Protein AF-A0A957X300-F1 (afdb_monomer_lite)

Sequence (111 aa):
WVHEVFNTNEGANWLSWDESANAPLGPDGKSFNQLTEEAQRSEDPAERQALYRAAEKILTDDAAGFAPLYYLVSSVVTKPYLQRTYPSISGNEWYTWVLDWGAKQEALGRK

Foldseek 3Di:
DCQQDPQCVHHDDHFPCSVCQCAQPFPVRGGLNRLSVVLVVDPDPVSSVVSVVRSVCCCCPVVVRDDDDDDDDDDDDDDPQKDADDDPDDDGPVVPIDGNPVVVCVVVVHD

Radius of gyration: 21.51 Å; chains: 1; bounding box: 44×21×62 Å

Structure (mmCIF, N/CA/C/O backbone):
data_AF-A0A957X300-F1
#
_entry.id   AF-A0A957X300-F1
#
loop_
_atom_site.group_PDB
_atom_site.id
_atom_site.type_symbol
_atom_site.label_atom_id
_atom_site.label_alt_id
_atom_site.label_comp_id
_atom_site.label_asym_id
_atom_site.label_entity_id
_atom_site.label_seq_id
_atom_site.pdbx_PDB_ins_code
_atom_site.Cartn_x
_atom_site.Cartn_y
_atom_site.Cartn_z
_atom_site.occupancy
_atom_site.B_iso_or_equiv
_atom_site.auth_seq_id
_atom_site.auth_comp_id
_atom_site.auth_asym_id
_atom_site.auth_atom_id
_atom_site.pdbx_PDB_model_num
ATOM 1 N N . TRP A 1 1 ? 1.975 3.886 -3.270 1.00 81.06 1 TRP A N 1
ATOM 2 C CA . TRP A 1 1 ? 3.118 3.098 -2.761 1.00 81.06 1 TRP A CA 1
ATOM 3 C C . TRP A 1 1 ? 4.244 2.991 -3.787 1.00 81.06 1 TRP A 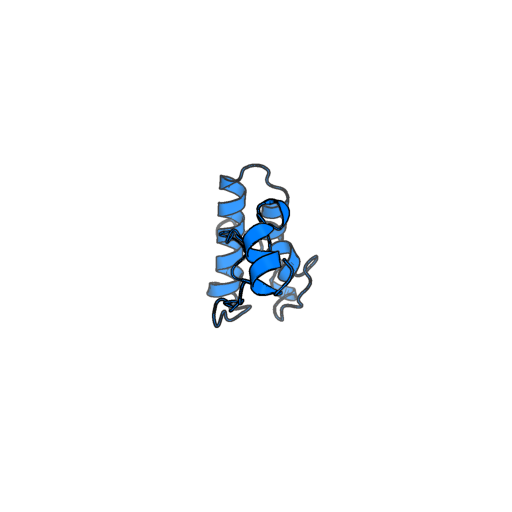C 1
ATOM 5 O O . TRP A 1 1 ? 5.190 3.731 -3.599 1.00 81.06 1 TRP A O 1
ATOM 15 N N . VAL A 1 2 ? 4.193 2.159 -4.849 1.00 91.69 2 VAL A N 1
ATOM 16 C CA . VAL A 1 2 ? 5.405 1.896 -5.674 1.00 91.69 2 VAL A CA 1
ATOM 17 C C . VAL A 1 2 ? 5.919 3.188 -6.301 1.00 91.69 2 VAL A C 1
ATOM 19 O O . VAL A 1 2 ? 7.083 3.524 -6.138 1.00 91.69 2 VAL A O 1
ATOM 22 N N . HIS A 1 3 ? 5.022 3.950 -6.930 1.00 94.75 3 HIS A N 1
ATOM 23 C CA . HIS A 1 3 ? 5.344 5.270 -7.458 1.00 94.75 3 HIS A CA 1
ATOM 24 C C . HIS A 1 3 ? 5.834 6.216 -6.342 1.00 94.75 3 HIS A C 1
ATOM 26 O O . HIS A 1 3 ? 6.982 6.629 -6.328 1.00 94.75 3 HIS A O 1
ATOM 32 N N . GLU A 1 4 ? 4.992 6.471 -5.339 1.00 93.69 4 GLU A N 1
ATOM 33 C CA . GLU A 1 4 ? 5.256 7.447 -4.264 1.00 93.69 4 GLU A CA 1
ATOM 34 C C . GLU A 1 4 ? 6.521 7.172 -3.429 1.00 93.69 4 GLU A C 1
ATOM 36 O O . GLU A 1 4 ? 7.067 8.085 -2.816 1.00 93.69 4 GLU A O 1
ATOM 41 N N . VAL A 1 5 ? 6.966 5.918 -3.333 1.00 91.62 5 VAL A N 1
ATOM 42 C CA . VAL A 1 5 ? 8.106 5.523 -2.494 1.00 91.62 5 VAL A CA 1
ATOM 43 C C . VAL A 1 5 ? 9.349 5.272 -3.332 1.00 91.62 5 VAL A C 1
ATOM 45 O O . VAL A 1 5 ? 10.428 5.690 -2.928 1.00 91.62 5 VAL A O 1
ATOM 48 N N . PHE A 1 6 ? 9.212 4.585 -4.465 1.00 91.94 6 PHE A N 1
ATOM 49 C CA . PHE A 1 6 ? 10.342 4.016 -5.194 1.00 91.94 6 PHE A CA 1
ATOM 50 C C . PHE A 1 6 ? 10.580 4.638 -6.567 1.00 91.94 6 PHE A C 1
ATOM 52 O O . PHE A 1 6 ? 11.664 4.423 -7.103 1.00 91.94 6 PHE A O 1
ATOM 59 N N . ASN A 1 7 ? 9.633 5.397 -7.140 1.00 93.19 7 ASN A N 1
ATOM 60 C CA . ASN A 1 7 ? 9.917 6.166 -8.356 1.00 93.19 7 ASN A CA 1
ATOM 61 C C . ASN A 1 7 ? 11.106 7.090 -8.083 1.00 93.19 7 ASN A C 1
ATOM 63 O O . ASN A 1 7 ? 11.141 7.772 -7.062 1.00 93.19 7 ASN A O 1
ATOM 67 N N . THR A 1 8 ? 12.090 7.103 -8.970 1.00 89.88 8 THR A N 1
ATOM 68 C CA . THR A 1 8 ? 13.344 7.798 -8.669 1.00 89.88 8 THR A CA 1
ATOM 69 C C . THR A 1 8 ? 13.302 9.291 -8.996 1.00 89.88 8 THR A C 1
ATOM 71 O O . THR A 1 8 ? 14.094 10.058 -8.455 1.00 89.88 8 THR A O 1
ATOM 74 N N . ASN A 1 9 ? 12.322 9.724 -9.796 1.00 89.62 9 ASN A N 1
ATOM 75 C CA . ASN A 1 9 ? 12.067 11.129 -10.110 1.00 89.62 9 ASN A CA 1
ATOM 76 C C . ASN A 1 9 ? 11.142 11.799 -9.071 1.00 89.62 9 ASN A C 1
ATOM 78 O O . ASN A 1 9 ? 11.341 12.963 -8.726 1.00 89.62 9 ASN A O 1
ATOM 82 N N . GLU A 1 10 ? 10.113 11.084 -8.603 1.00 91.12 10 GLU A N 1
ATOM 83 C CA . GLU A 1 10 ? 8.994 11.639 -7.817 1.00 91.12 10 GLU A CA 1
ATOM 84 C C . GLU A 1 10 ? 8.807 10.979 -6.437 1.00 91.12 10 GLU A C 1
ATOM 86 O O . GLU A 1 10 ? 8.030 11.464 -5.611 1.00 91.12 10 GLU A O 1
ATOM 91 N N . GLY A 1 11 ? 9.500 9.872 -6.168 1.00 90.81 11 GLY A N 1
ATOM 92 C CA . GLY A 1 11 ? 9.343 9.088 -4.949 1.00 90.81 11 GLY A CA 1
ATOM 93 C C . GLY A 1 11 ? 10.168 9.589 -3.763 1.00 90.81 11 GLY A C 1
ATOM 94 O O . GLY A 1 11 ? 11.097 10.387 -3.879 1.00 90.81 11 GLY A O 1
ATOM 95 N N . ALA A 1 12 ? 9.813 9.096 -2.577 1.00 89.25 12 ALA A N 1
ATOM 96 C CA . ALA A 1 12 ? 10.425 9.516 -1.319 1.00 89.25 12 ALA A CA 1
ATOM 97 C C . ALA A 1 12 ? 11.778 8.850 -1.004 1.00 89.25 12 ALA A C 1
ATOM 99 O O . ALA A 1 12 ? 12.502 9.342 -0.137 1.00 89.25 12 ALA A O 1
ATOM 100 N N . ASN A 1 13 ? 12.107 7.720 -1.636 1.00 83.88 13 ASN A N 1
ATOM 101 C CA . ASN A 1 13 ? 13.310 6.952 -1.330 1.00 83.88 13 ASN A CA 1
ATOM 102 C C . ASN A 1 13 ? 14.335 7.024 -2.467 1.00 83.88 13 ASN A C 1
ATOM 104 O O . ASN A 1 13 ? 13.995 6.851 -3.635 1.00 83.88 13 ASN A O 1
ATOM 108 N N . TRP A 1 14 ? 15.609 7.202 -2.120 1.00 79.19 14 TRP A N 1
ATOM 109 C CA . TRP A 1 14 ? 16.692 7.196 -3.102 1.00 79.19 14 TRP A CA 1
ATOM 110 C C . TRP A 1 14 ? 17.175 5.775 -3.356 1.00 79.19 14 TRP A C 1
ATOM 112 O O . TRP A 1 14 ? 17.816 5.151 -2.509 1.00 79.19 14 TRP A O 1
ATOM 122 N N . LEU A 1 15 ? 16.861 5.265 -4.542 1.00 81.25 15 LEU A N 1
ATOM 123 C CA . LEU A 1 15 ? 17.343 3.975 -5.005 1.00 81.25 15 LEU A CA 1
ATOM 124 C C . LEU A 1 15 ? 18.739 4.121 -5.619 1.00 81.25 15 LEU A C 1
ATOM 126 O O . LEU A 1 15 ? 18.988 5.005 -6.431 1.00 81.25 15 LEU A O 1
ATOM 130 N N . SER A 1 16 ? 19.653 3.214 -5.273 1.00 78.00 16 SER A N 1
ATOM 131 C CA . SER A 1 16 ? 21.049 3.235 -5.742 1.00 78.00 16 SER A CA 1
ATOM 132 C C . SER A 1 16 ? 21.224 3.019 -7.252 1.00 78.00 16 SER A C 1
ATOM 134 O O . SER A 1 16 ? 22.328 3.174 -7.762 1.00 78.00 16 SER A O 1
ATOM 136 N N . TRP A 1 17 ? 20.156 2.649 -7.958 1.00 79.50 17 TRP A N 1
ATOM 137 C CA . TRP A 1 17 ? 20.119 2.381 -9.397 1.00 79.50 17 TRP A CA 1
ATOM 138 C C . TRP A 1 17 ? 19.318 3.445 -10.168 1.00 79.50 17 TRP A C 1
ATOM 140 O O . TRP A 1 17 ? 18.865 3.187 -11.276 1.00 79.50 17 TRP A O 1
ATOM 150 N N . ASP A 1 18 ? 19.146 4.644 -9.602 1.00 78.44 18 ASP A N 1
ATOM 151 C CA . ASP A 1 18 ? 18.431 5.771 -10.227 1.00 78.44 18 ASP A CA 1
ATOM 152 C C . ASP A 1 18 ? 18.873 6.046 -11.678 1.00 78.44 18 ASP A C 1
ATOM 154 O O . ASP A 1 18 ? 18.041 6.138 -12.582 1.00 78.44 18 ASP A O 1
ATOM 158 N N . GLU A 1 19 ? 20.184 6.034 -11.941 1.00 75.88 19 GLU A N 1
ATOM 159 C CA . GLU A 1 19 ? 20.734 6.244 -13.289 1.00 75.88 19 GLU A CA 1
ATOM 160 C C . GLU A 1 19 ? 20.209 5.233 -14.327 1.00 75.88 19 GLU A C 1
ATOM 162 O O . GLU A 1 19 ? 20.102 5.559 -15.511 1.00 75.88 19 GLU A O 1
ATOM 167 N N . SER A 1 20 ? 19.853 4.015 -13.903 1.00 78.12 20 SER A N 1
ATOM 168 C CA . SER A 1 20 ? 19.307 2.966 -14.768 1.00 78.12 20 SER A CA 1
ATOM 169 C C . SER A 1 20 ? 17.800 2.747 -14.605 1.00 78.12 20 SER A C 1
ATOM 171 O O . SER A 1 20 ? 17.214 2.033 -15.418 1.00 78.12 20 SER A O 1
ATOM 173 N N . ALA A 1 21 ? 17.132 3.403 -13.652 1.00 77.75 21 ALA A N 1
ATOM 174 C CA . ALA A 1 21 ? 15.686 3.284 -13.435 1.00 77.75 21 ALA A CA 1
ATOM 175 C C . ALA A 1 21 ? 14.850 3.810 -14.620 1.00 77.75 21 ALA A C 1
ATOM 177 O O . ALA A 1 21 ? 13.717 3.371 -14.839 1.00 77.75 21 ALA A O 1
ATOM 178 N N . ASN A 1 22 ? 15.430 4.716 -15.417 1.00 81.12 22 ASN A N 1
ATOM 179 C CA . ASN A 1 22 ? 14.860 5.218 -16.669 1.00 81.12 22 ASN A CA 1
ATOM 180 C C . ASN A 1 22 ? 15.273 4.398 -17.909 1.00 81.12 22 ASN A C 1
ATOM 182 O O . ASN A 1 22 ? 14.760 4.651 -19.000 1.00 81.12 22 ASN A O 1
ATOM 186 N N . ALA A 1 23 ? 16.162 3.409 -17.768 1.00 81.62 23 ALA A N 1
ATOM 187 C CA . ALA A 1 23 ? 16.490 2.495 -18.855 1.00 81.62 23 ALA A CA 1
ATOM 188 C C . ALA A 1 23 ? 15.319 1.525 -19.119 1.00 81.62 23 ALA A C 1
ATOM 190 O O . ALA A 1 23 ? 14.591 1.159 -18.190 1.00 81.62 23 ALA A O 1
ATOM 191 N N . PRO A 1 24 ? 15.111 1.093 -20.374 1.00 76.06 24 PRO A N 1
ATOM 192 C CA . PRO A 1 24 ? 14.052 0.152 -20.717 1.00 76.06 24 PRO A CA 1
ATOM 193 C C . PRO A 1 24 ? 14.373 -1.230 -20.133 1.00 76.06 24 PRO A C 1
ATOM 195 O O . PRO A 1 24 ? 15.234 -1.946 -20.642 1.00 76.06 24 PRO A O 1
ATOM 198 N N . LEU A 1 25 ? 13.690 -1.584 -19.046 1.00 73.50 25 LEU A N 1
ATOM 199 C CA . LEU A 1 25 ? 13.884 -2.843 -18.312 1.00 73.50 25 LEU A CA 1
ATOM 200 C C . LEU A 1 25 ? 12.619 -3.712 -18.283 1.00 73.50 25 LEU A C 1
ATOM 202 O O . LEU A 1 25 ? 12.687 -4.894 -17.962 1.00 73.50 25 LEU A O 1
ATOM 206 N N . GLY A 1 26 ? 11.464 -3.144 -18.635 1.00 67.12 26 GLY A N 1
ATOM 207 C CA . GLY A 1 26 ? 10.196 -3.854 -18.730 1.00 67.12 26 GLY A CA 1
ATOM 208 C C . GLY A 1 26 ? 10.028 -4.640 -20.038 1.00 67.12 26 GLY A C 1
ATOM 209 O O . GLY A 1 26 ? 10.693 -4.347 -21.035 1.00 67.12 26 GLY A O 1
ATOM 210 N N . PRO A 1 27 ? 9.090 -5.606 -20.069 1.00 62.47 27 PRO A N 1
ATOM 211 C CA . PRO A 1 27 ? 8.871 -6.500 -21.212 1.00 62.47 27 PRO A CA 1
ATOM 212 C C . PRO A 1 27 ? 8.471 -5.773 -22.507 1.00 62.47 27 PRO A C 1
ATOM 214 O O . PRO A 1 27 ? 8.803 -6.243 -23.591 1.00 62.47 27 PRO A O 1
ATOM 217 N N . ASP A 1 28 ? 7.843 -4.601 -22.395 1.00 74.88 28 ASP A N 1
ATOM 218 C CA . ASP A 1 28 ? 7.424 -3.771 -23.533 1.00 74.88 28 ASP A CA 1
ATOM 219 C C . ASP A 1 28 ? 8.417 -2.632 -23.839 1.00 74.88 28 ASP A C 1
ATOM 221 O O . ASP A 1 28 ? 8.079 -1.663 -24.517 1.00 74.88 28 ASP A O 1
ATOM 225 N N . GLY A 1 29 ? 9.636 -2.699 -23.290 1.00 81.88 29 GLY A N 1
ATOM 226 C CA . GLY A 1 29 ? 10.642 -1.643 -23.425 1.00 81.88 29 GLY A CA 1
ATOM 227 C C . GLY A 1 29 ? 10.351 -0.391 -22.591 1.00 81.88 29 GLY A C 1
ATOM 228 O O . GLY A 1 29 ? 10.962 0.648 -22.820 1.00 81.88 29 GLY A O 1
ATOM 229 N N . LYS A 1 30 ? 9.429 -0.472 -21.626 1.00 88.44 30 LYS A N 1
ATOM 230 C CA . LYS A 1 30 ? 9.164 0.608 -20.666 1.00 88.44 30 LYS A CA 1
ATOM 231 C C . LYS A 1 30 ? 10.158 0.568 -19.512 1.00 88.44 30 LYS A C 1
ATOM 233 O O . LYS A 1 30 ? 10.580 -0.507 -19.081 1.00 88.44 30 LYS A O 1
ATOM 238 N N . SER A 1 31 ? 10.531 1.735 -19.008 1.00 91.75 31 SER A N 1
ATOM 239 C CA . SER A 1 31 ? 11.353 1.849 -17.806 1.00 91.75 31 SER A CA 1
ATOM 240 C C . SER A 1 31 ? 10.534 1.645 -16.531 1.00 91.75 31 SER A C 1
ATOM 242 O O . SER A 1 31 ? 9.300 1.664 -16.555 1.00 91.75 31 SER A O 1
ATOM 244 N N . PHE A 1 32 ? 11.217 1.470 -15.399 1.00 93.12 32 PHE A N 1
ATOM 245 C CA . PHE A 1 32 ? 10.553 1.371 -14.101 1.00 93.12 32 PHE A CA 1
ATOM 246 C C . PHE A 1 32 ? 9.753 2.646 -13.783 1.00 93.12 32 PHE A C 1
ATOM 248 O O . PHE A 1 32 ? 8.565 2.561 -13.466 1.00 93.12 32 PHE A O 1
ATOM 255 N N . ASN A 1 33 ? 10.356 3.827 -13.954 1.00 92.94 33 ASN A N 1
ATOM 256 C CA . ASN A 1 33 ? 9.672 5.096 -13.685 1.00 92.94 33 ASN A CA 1
ATOM 257 C C . ASN A 1 33 ? 8.439 5.283 -14.579 1.00 92.94 33 ASN A C 1
ATOM 259 O O . ASN A 1 33 ? 7.361 5.558 -14.053 1.00 92.94 33 ASN A O 1
ATOM 263 N N . GLN A 1 34 ? 8.556 5.007 -15.885 1.00 94.12 34 GLN A N 1
ATOM 264 C CA . GLN A 1 34 ? 7.430 5.080 -16.824 1.00 94.12 34 GLN A CA 1
ATOM 265 C C . GLN A 1 34 ? 6.262 4.189 -16.391 1.00 94.12 34 GLN A C 1
ATOM 267 O O . GLN A 1 34 ? 5.124 4.648 -16.349 1.00 94.12 34 GLN A O 1
ATOM 272 N N . LEU A 1 35 ? 6.537 2.935 -16.015 1.00 95.56 35 LEU A N 1
ATOM 273 C CA . LEU A 1 35 ? 5.499 2.013 -15.548 1.00 95.56 35 LEU A CA 1
ATOM 274 C C . LEU A 1 35 ? 4.786 2.547 -14.300 1.00 95.56 35 LEU A C 1
ATOM 276 O O . LEU A 1 35 ? 3.564 2.461 -14.210 1.00 95.56 35 LEU A O 1
ATOM 280 N N . THR A 1 36 ? 5.527 3.112 -13.343 1.00 95.44 36 THR A N 1
ATOM 281 C CA . THR A 1 36 ? 4.926 3.652 -12.112 1.00 95.44 36 THR A CA 1
ATOM 282 C C . THR A 1 36 ? 4.117 4.933 -12.344 1.00 95.44 36 THR A C 1
ATOM 284 O O . THR A 1 36 ? 3.067 5.095 -11.725 1.00 95.44 36 THR A O 1
ATOM 287 N N . GLU A 1 37 ? 4.566 5.819 -13.238 1.00 95.44 37 GLU A N 1
ATOM 288 C CA . GLU A 1 37 ? 3.862 7.055 -13.612 1.00 95.44 37 GLU A CA 1
ATOM 289 C C . GLU A 1 37 ? 2.567 6.754 -14.377 1.00 95.44 37 GLU A C 1
ATOM 291 O O . GLU A 1 37 ? 1.509 7.304 -14.066 1.00 95.44 37 GLU A O 1
ATOM 296 N N . GLU A 1 38 ? 2.620 5.842 -15.350 1.00 95.69 38 GLU A N 1
ATOM 297 C CA . GLU A 1 38 ? 1.431 5.388 -16.075 1.00 95.69 38 GLU A CA 1
ATOM 298 C C . GLU A 1 38 ? 0.434 4.708 -15.131 1.00 95.69 38 GLU A C 1
ATOM 300 O O . GLU A 1 38 ? -0.761 4.998 -15.180 1.00 95.69 38 GLU A O 1
ATOM 305 N N . ALA A 1 39 ? 0.916 3.855 -14.220 1.00 96.38 39 ALA A N 1
ATOM 306 C CA . ALA A 1 39 ? 0.059 3.177 -13.254 1.00 96.38 39 ALA A CA 1
ATOM 307 C C . ALA A 1 39 ? -0.665 4.163 -12.327 1.00 96.38 39 ALA A C 1
ATOM 309 O O . ALA A 1 39 ? -1.832 3.959 -11.999 1.00 96.38 39 ALA A O 1
ATOM 310 N N . GLN A 1 40 ? -0.002 5.239 -11.899 1.00 96.19 40 GLN A N 1
ATOM 311 C CA . GLN A 1 40 ? -0.628 6.273 -11.077 1.00 96.19 40 GLN A CA 1
ATOM 312 C C . GLN A 1 40 ? -1.727 7.037 -11.831 1.00 96.19 40 GLN A C 1
ATOM 314 O O . GLN A 1 40 ? -2.712 7.442 -11.214 1.00 96.19 40 GLN A O 1
ATOM 319 N N . ARG A 1 41 ? -1.570 7.228 -13.147 1.00 96.12 41 ARG A N 1
ATOM 320 C CA . ARG A 1 41 ? -2.522 7.961 -13.998 1.00 96.12 41 ARG A CA 1
ATOM 321 C C . ARG A 1 41 ? -3.649 7.091 -14.555 1.00 96.12 41 ARG A C 1
ATOM 323 O O . ARG A 1 41 ? -4.672 7.636 -14.955 1.00 96.12 41 ARG A O 1
ATOM 330 N N . SER A 1 42 ? -3.470 5.772 -14.607 1.00 97.25 42 SER A N 1
ATOM 331 C CA . SER A 1 42 ? -4.474 4.847 -15.140 1.00 97.25 42 SER A CA 1
ATOM 332 C C . SER A 1 42 ? -5.728 4.815 -14.261 1.00 97.25 42 SER A C 1
ATOM 334 O O . SER A 1 42 ? -5.667 4.537 -13.057 1.00 97.25 42 SER A O 1
ATOM 336 N N . GLU A 1 43 ? -6.884 5.067 -14.879 1.00 97.38 43 GLU A N 1
ATOM 337 C CA . GLU A 1 43 ? -8.196 5.000 -14.228 1.00 97.38 43 GLU A CA 1
ATOM 338 C C . GLU A 1 43 ? -8.706 3.552 -14.122 1.00 97.38 43 GLU A C 1
ATOM 340 O O . GLU A 1 43 ? -9.324 3.194 -13.114 1.00 97.38 43 GLU A O 1
ATOM 345 N N . ASP A 1 44 ? -8.378 2.689 -15.092 1.00 97.94 44 ASP A N 1
ATOM 346 C CA . ASP A 1 44 ? -8.771 1.275 -15.099 1.00 97.94 44 ASP A CA 1
ATOM 347 C C . ASP A 1 44 ? -8.003 0.483 -14.019 1.00 97.94 44 ASP A C 1
ATOM 349 O O . ASP A 1 44 ? -6.775 0.366 -14.072 1.00 97.94 44 ASP A O 1
ATOM 353 N N . PRO A 1 45 ? -8.694 -0.106 -13.022 1.00 96.81 45 PRO A N 1
ATOM 354 C CA . PRO A 1 45 ? -8.046 -0.916 -11.998 1.00 96.81 45 PRO A CA 1
ATOM 355 C C . PRO A 1 45 ? -7.250 -2.108 -12.541 1.00 96.81 45 PRO A C 1
ATOM 357 O O . PRO A 1 45 ? -6.222 -2.448 -11.954 1.00 96.81 45 PRO A O 1
ATOM 360 N N . ALA A 1 46 ? -7.706 -2.745 -13.624 1.00 97.44 46 ALA A N 1
ATOM 361 C CA . ALA A 1 46 ? -7.037 -3.915 -14.188 1.00 97.44 46 ALA A CA 1
ATOM 362 C C . ALA A 1 46 ? -5.721 -3.523 -14.872 1.00 97.44 46 ALA A C 1
ATOM 364 O O . ALA A 1 46 ? -4.685 -4.149 -14.631 1.00 97.44 46 ALA A O 1
ATOM 365 N N . GLU A 1 47 ? -5.745 -2.449 -15.662 1.00 96.69 47 GLU A N 1
ATOM 366 C CA . GLU A 1 47 ? -4.553 -1.865 -16.277 1.00 96.69 47 GLU A CA 1
ATOM 367 C C . GLU A 1 47 ? -3.554 -1.401 -15.209 1.00 96.69 47 GLU A C 1
ATOM 369 O O . GLU A 1 47 ? -2.395 -1.823 -15.214 1.00 96.69 47 GLU A O 1
ATOM 374 N N . ARG A 1 48 ? -4.009 -0.614 -14.227 1.00 96.88 48 ARG A N 1
ATOM 375 C CA . ARG A 1 48 ? -3.174 -0.138 -13.117 1.00 96.88 48 ARG A CA 1
ATOM 376 C C . ARG A 1 48 ? -2.511 -1.284 -12.355 1.00 96.88 48 ARG A C 1
ATOM 378 O O . ARG A 1 48 ? -1.332 -1.198 -12.011 1.00 96.88 48 ARG A O 1
ATOM 385 N N . GLN A 1 49 ? -3.242 -2.371 -12.103 1.00 96.25 49 GLN A N 1
ATOM 386 C CA . GLN A 1 49 ? -2.688 -3.563 -11.462 1.00 96.25 49 GLN A CA 1
ATOM 387 C C . GLN A 1 49 ? -1.606 -4.226 -12.325 1.00 96.25 49 GLN A C 1
ATOM 389 O O . GLN A 1 49 ? -0.577 -4.640 -11.789 1.00 96.25 49 GLN A O 1
ATOM 394 N N . ALA A 1 50 ? -1.815 -4.335 -13.638 1.00 95.88 50 ALA A N 1
ATOM 395 C CA . ALA A 1 50 ? -0.837 -4.916 -14.553 1.00 95.88 50 ALA A CA 1
ATOM 396 C C . ALA A 1 50 ? 0.448 -4.073 -14.630 1.00 95.88 50 ALA A C 1
ATOM 398 O O . ALA A 1 50 ? 1.545 -4.626 -14.521 1.00 95.88 50 ALA A O 1
ATOM 399 N N . LEU A 1 51 ? 0.317 -2.746 -14.727 1.00 96.69 51 LEU A N 1
ATOM 400 C CA . LEU A 1 51 ? 1.446 -1.812 -14.753 1.00 96.69 51 LEU A CA 1
ATOM 401 C C . LEU A 1 51 ? 2.264 -1.878 -13.456 1.00 96.69 51 LEU A C 1
ATOM 403 O O . LEU A 1 51 ? 3.482 -2.056 -13.505 1.00 96.69 51 LEU A O 1
ATOM 407 N N . TYR A 1 52 ? 1.610 -1.834 -12.289 1.00 96.62 52 TYR A N 1
ATOM 408 C CA . TYR A 1 52 ? 2.317 -1.978 -11.012 1.00 96.62 52 TYR A CA 1
ATOM 409 C C . TYR A 1 52 ? 2.947 -3.358 -10.835 1.00 96.62 52 TYR A C 1
ATOM 411 O O . TYR A 1 52 ? 4.026 -3.453 -10.261 1.00 96.62 52 TYR A O 1
ATOM 419 N N . ARG A 1 53 ? 2.331 -4.426 -11.353 1.00 95.25 53 ARG A N 1
ATOM 420 C CA . ARG A 1 53 ? 2.936 -5.764 -11.327 1.00 95.25 53 ARG A CA 1
ATOM 421 C C . ARG A 1 53 ? 4.228 -5.817 -12.142 1.00 95.25 53 ARG A C 1
ATOM 423 O O . ARG A 1 53 ? 5.187 -6.445 -11.703 1.00 95.25 53 ARG A O 1
ATOM 430 N N . ALA A 1 54 ? 4.251 -5.176 -13.310 1.00 94.38 54 ALA A N 1
ATOM 431 C CA . ALA A 1 54 ? 5.456 -5.080 -14.125 1.00 94.38 54 ALA A CA 1
ATOM 432 C C . ALA A 1 54 ? 6.544 -4.251 -13.421 1.00 94.38 54 ALA A C 1
ATOM 434 O O . ALA A 1 54 ? 7.689 -4.691 -13.360 1.00 94.38 54 ALA A O 1
ATOM 435 N N . ALA A 1 55 ? 6.181 -3.107 -12.831 1.00 94.19 55 ALA A N 1
ATOM 436 C CA . ALA A 1 55 ? 7.110 -2.276 -12.065 1.00 94.19 55 ALA A CA 1
ATOM 437 C C . ALA A 1 55 ? 7.701 -3.024 -10.855 1.00 94.19 55 ALA A C 1
ATOM 439 O O . ALA A 1 55 ? 8.914 -2.999 -10.655 1.00 94.19 55 ALA A O 1
ATOM 440 N N . GLU A 1 56 ? 6.867 -3.729 -10.085 1.00 93.00 56 GLU A N 1
ATOM 441 C CA . GLU A 1 56 ? 7.306 -4.497 -8.914 1.00 93.00 56 GLU A CA 1
ATOM 442 C C . GLU A 1 56 ? 8.299 -5.593 -9.315 1.00 93.00 56 GLU A C 1
ATOM 444 O O . GLU A 1 56 ? 9.330 -5.734 -8.671 1.00 93.00 56 GLU A O 1
ATOM 449 N N . LYS A 1 57 ? 8.047 -6.307 -10.423 1.00 92.12 57 LYS A N 1
ATOM 450 C CA . LYS A 1 57 ? 8.967 -7.332 -10.934 1.00 92.12 57 LYS A CA 1
ATOM 451 C C . LYS A 1 57 ? 10.352 -6.750 -11.244 1.00 92.12 57 LYS A C 1
ATOM 453 O O . LYS A 1 57 ? 11.357 -7.362 -10.894 1.00 92.12 57 LYS A O 1
ATOM 458 N N . ILE A 1 58 ? 10.416 -5.573 -11.873 1.00 91.44 58 ILE A N 1
ATOM 459 C CA . ILE A 1 58 ? 11.706 -4.919 -12.132 1.00 91.44 58 ILE A CA 1
ATOM 460 C C . ILE A 1 58 ? 12.381 -4.580 -10.800 1.00 91.44 58 ILE A C 1
ATOM 462 O O . ILE A 1 58 ? 13.553 -4.887 -10.606 1.00 91.44 58 ILE A O 1
ATOM 466 N N . LEU A 1 59 ? 11.636 -3.979 -9.871 1.00 90.56 59 LEU A N 1
ATOM 467 C CA . LEU A 1 59 ? 12.156 -3.535 -8.583 1.00 90.56 59 LEU A CA 1
ATOM 468 C C . LEU A 1 59 ? 12.682 -4.697 -7.718 1.00 90.56 59 LEU A C 1
ATOM 470 O O . LEU A 1 59 ? 13.726 -4.540 -7.083 1.00 90.56 59 LEU A O 1
ATOM 474 N N . THR A 1 60 ? 11.994 -5.843 -7.688 1.00 89.94 60 THR A N 1
ATOM 475 C CA . THR A 1 60 ? 12.358 -6.991 -6.838 1.00 89.94 60 THR A CA 1
ATOM 476 C C . THR A 1 60 ? 13.274 -7.992 -7.526 1.00 89.94 60 THR A C 1
ATOM 478 O O . THR A 1 60 ? 14.255 -8.421 -6.922 1.00 89.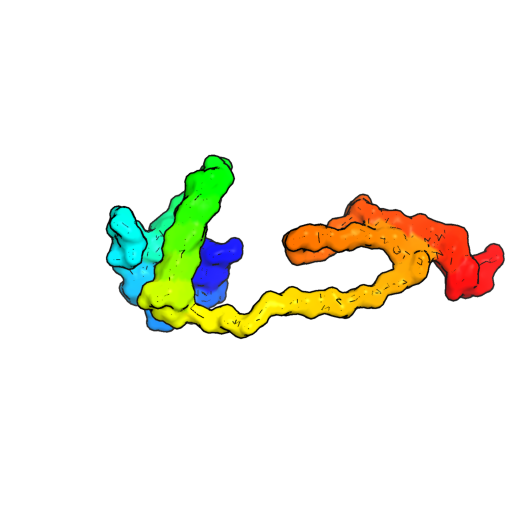94 60 THR A O 1
ATOM 481 N N . ASP A 1 61 ? 12.972 -8.371 -8.768 1.00 88.56 61 ASP A N 1
ATOM 482 C CA . ASP A 1 61 ? 13.586 -9.540 -9.405 1.00 88.56 61 ASP A CA 1
ATOM 483 C C . ASP A 1 61 ? 14.740 -9.143 -10.326 1.00 88.56 61 ASP A C 1
ATOM 485 O O . ASP A 1 61 ? 15.788 -9.785 -10.307 1.00 88.56 61 ASP A O 1
ATOM 489 N N . ASP A 1 62 ? 14.552 -8.097 -11.139 1.00 87.31 62 ASP A N 1
ATOM 490 C CA . ASP A 1 62 ? 15.512 -7.751 -12.195 1.00 87.31 62 ASP A CA 1
ATOM 491 C C . ASP A 1 62 ? 16.603 -6.796 -11.689 1.00 87.31 62 ASP A C 1
ATOM 493 O O . ASP A 1 62 ? 17.786 -6.999 -11.960 1.00 87.31 62 ASP A O 1
ATOM 497 N N . ALA A 1 63 ? 16.218 -5.767 -10.929 1.00 85.88 63 ALA A N 1
ATOM 498 C CA . ALA A 1 63 ? 17.134 -4.775 -10.370 1.00 85.88 63 ALA A CA 1
ATOM 499 C C . ALA A 1 63 ? 17.565 -5.087 -8.930 1.00 85.88 63 ALA A C 1
ATOM 501 O O . ALA A 1 63 ? 18.569 -4.542 -8.469 1.00 85.88 63 ALA A O 1
ATOM 502 N N . ALA A 1 64 ? 16.806 -5.925 -8.210 1.00 87.38 64 ALA A N 1
ATOM 503 C CA . ALA A 1 64 ? 16.993 -6.188 -6.781 1.00 87.38 64 ALA A CA 1
ATOM 504 C C . ALA A 1 64 ? 17.169 -4.892 -5.952 1.00 87.38 64 ALA A C 1
ATOM 506 O O . ALA A 1 64 ? 18.026 -4.801 -5.071 1.00 87.38 64 ALA A O 1
ATOM 507 N N . GLY A 1 65 ? 16.359 -3.869 -6.254 1.00 84.50 65 GLY A N 1
ATOM 508 C CA . GLY A 1 65 ? 16.471 -2.521 -5.687 1.00 84.50 65 GLY A CA 1
ATOM 509 C C . GLY A 1 65 ? 16.060 -2.423 -4.215 1.00 84.50 65 GLY A C 1
ATOM 510 O O . GLY A 1 65 ? 16.422 -1.462 -3.536 1.00 84.50 65 GLY A O 1
ATOM 511 N N . PHE A 1 66 ? 15.333 -3.417 -3.699 1.00 83.38 66 PHE A N 1
ATOM 512 C CA . PHE A 1 66 ? 15.117 -3.611 -2.266 1.00 83.38 66 PHE A CA 1
ATOM 513 C C . PHE A 1 66 ? 14.918 -5.093 -1.932 1.00 83.38 66 PHE A C 1
ATOM 515 O O . PHE A 1 66 ? 14.533 -5.893 -2.782 1.00 83.38 66 PHE A O 1
ATOM 522 N N . ALA A 1 67 ? 15.152 -5.450 -0.668 1.00 86.44 67 ALA A N 1
ATOM 523 C CA . ALA A 1 67 ? 14.928 -6.793 -0.147 1.00 86.44 67 ALA A CA 1
ATOM 524 C C . ALA A 1 67 ? 13.790 -6.761 0.891 1.00 86.44 67 ALA A C 1
ATOM 526 O O . ALA A 1 67 ? 14.016 -6.326 2.026 1.00 86.44 67 ALA A O 1
ATOM 527 N N . PRO A 1 68 ? 12.564 -7.196 0.539 1.00 85.00 68 PRO A N 1
ATOM 528 C CA . PRO A 1 68 ? 11.496 -7.334 1.518 1.00 85.00 68 PRO A CA 1
ATOM 529 C C . PRO A 1 68 ? 11.885 -8.375 2.574 1.00 85.00 68 PRO A C 1
ATOM 531 O O . PRO A 1 68 ? 12.242 -9.502 2.240 1.00 85.00 68 PRO A O 1
ATOM 534 N N . LEU A 1 69 ? 11.802 -8.011 3.856 1.00 90.38 69 LEU A N 1
ATOM 535 C CA . LEU A 1 69 ? 12.106 -8.931 4.960 1.00 90.38 69 LEU A CA 1
ATOM 536 C C . LEU A 1 69 ? 10.839 -9.584 5.519 1.00 90.38 69 LEU A C 1
ATOM 538 O O . LEU A 1 69 ? 10.774 -10.801 5.668 1.00 90.38 69 LEU A O 1
ATOM 542 N N . TYR A 1 70 ? 9.836 -8.775 5.857 1.00 89.81 70 TYR A N 1
ATOM 543 C CA . TYR A 1 70 ? 8.565 -9.227 6.417 1.00 89.81 70 TYR A CA 1
ATOM 544 C C . TYR A 1 70 ? 7.508 -8.124 6.324 1.00 89.81 70 TYR A C 1
ATOM 546 O O . TYR A 1 70 ? 7.827 -6.936 6.254 1.00 89.81 70 TYR A O 1
ATOM 554 N N . TYR A 1 71 ? 6.237 -8.520 6.381 1.00 86.38 71 TYR A N 1
ATOM 555 C CA . TYR A 1 71 ? 5.132 -7.591 6.598 1.00 86.38 71 TYR A CA 1
ATOM 556 C C . TYR A 1 71 ? 5.006 -7.283 8.090 1.00 86.38 71 TYR A C 1
ATOM 558 O O . TYR A 1 71 ? 4.917 -8.192 8.917 1.00 86.38 71 TYR A O 1
ATOM 566 N N . LEU A 1 72 ? 5.005 -5.996 8.439 1.00 85.19 72 LEU A N 1
ATOM 567 C CA . LEU A 1 72 ? 4.793 -5.561 9.816 1.00 85.19 72 LEU A CA 1
ATOM 568 C C . LEU A 1 72 ? 3.375 -5.907 10.272 1.00 85.19 72 LEU A C 1
ATOM 570 O O . LEU A 1 72 ? 2.396 -5.641 9.577 1.00 85.19 72 LEU A O 1
ATOM 574 N N . VAL A 1 73 ? 3.273 -6.443 11.485 1.00 83.88 73 VAL A N 1
ATOM 575 C CA . VAL A 1 73 ? 2.004 -6.647 12.185 1.00 83.88 73 VAL A CA 1
ATOM 576 C C . VAL A 1 73 ? 1.938 -5.707 13.380 1.00 83.88 73 VAL A C 1
ATOM 578 O O . VAL A 1 73 ? 2.941 -5.458 14.045 1.00 83.88 73 VAL A O 1
ATOM 581 N N . SER A 1 74 ? 0.754 -5.166 13.659 1.00 82.06 74 SER A N 1
ATOM 582 C CA . SER A 1 74 ? 0.527 -4.321 14.833 1.00 82.06 74 SER A CA 1
ATOM 583 C C . SER A 1 74 ? -0.291 -5.068 15.877 1.00 82.06 74 SER A C 1
ATOM 585 O O . SER A 1 74 ? -1.455 -5.397 15.650 1.00 82.06 74 SER A O 1
ATOM 587 N N . SER A 1 75 ? 0.309 -5.294 17.044 1.00 86.31 75 SER A N 1
ATOM 588 C CA . SER A 1 75 ? -0.387 -5.806 18.225 1.00 86.31 75 SER A CA 1
ATOM 589 C C . SER A 1 75 ? -1.027 -4.644 18.973 1.00 86.31 75 SER A C 1
ATOM 591 O O . SER A 1 75 ? -0.339 -3.754 19.466 1.00 86.31 75 SER A O 1
ATOM 593 N N . VAL A 1 76 ? -2.352 -4.642 19.062 1.00 86.00 76 VAL A N 1
ATOM 594 C CA . VAL A 1 76 ? -3.122 -3.531 19.633 1.00 86.00 76 VAL A CA 1
ATOM 595 C C . VAL A 1 76 ? -4.160 -4.062 20.606 1.00 86.00 76 VAL A C 1
ATOM 597 O O . VAL A 1 76 ? -4.972 -4.912 20.253 1.00 86.00 76 VAL A O 1
ATOM 600 N N . VAL A 1 77 ? -4.141 -3.539 21.832 1.00 90.62 77 VAL A N 1
ATOM 601 C CA . VAL A 1 77 ? -5.097 -3.898 22.884 1.00 90.62 77 VAL A CA 1
ATOM 602 C C . VAL A 1 77 ? -6.295 -2.963 22.811 1.00 90.62 77 VAL A C 1
ATOM 604 O O . VAL A 1 77 ? -6.150 -1.744 22.726 1.00 90.62 77 VAL A O 1
ATOM 607 N N . THR A 1 78 ? -7.494 -3.531 22.866 1.00 92.12 78 THR A N 1
ATOM 608 C CA . THR A 1 78 ? -8.746 -2.780 22.786 1.00 92.12 78 THR A CA 1
ATOM 609 C C . THR A 1 78 ? -9.475 -2.852 24.116 1.00 92.12 78 THR A C 1
ATOM 611 O O . THR A 1 78 ? -9.495 -3.891 24.775 1.00 92.12 78 THR A O 1
ATOM 614 N N . LYS A 1 79 ? -10.032 -1.717 24.549 1.00 95.44 79 LYS A N 1
ATOM 615 C CA . LYS A 1 79 ? -10.860 -1.679 25.756 1.00 95.44 79 LYS A CA 1
ATOM 616 C C . LYS A 1 79 ? -12.080 -2.589 25.561 1.00 95.44 79 LYS A C 1
ATOM 618 O O . LYS A 1 79 ? -12.630 -2.597 24.466 1.00 95.44 79 LYS A O 1
ATOM 623 N N . PRO A 1 80 ? -12.541 -3.297 26.607 1.00 94.56 80 PRO A N 1
ATOM 624 C CA . PRO A 1 80 ? -13.631 -4.269 26.474 1.00 94.56 80 PRO A CA 1
ATOM 625 C C . PRO A 1 80 ? -14.960 -3.632 26.043 1.00 94.56 80 PRO A C 1
ATOM 627 O O . PRO A 1 80 ? -15.796 -4.298 25.455 1.00 94.56 80 PRO A O 1
ATOM 630 N N . TYR A 1 81 ? -15.131 -2.333 26.295 1.00 96.69 81 TYR A N 1
ATOM 631 C CA . TYR A 1 81 ? -16.311 -1.549 25.930 1.00 96.69 81 TYR A CA 1
ATOM 632 C C . TYR A 1 81 ? -16.203 -0.855 24.558 1.00 96.69 81 TYR A C 1
ATOM 634 O O . TYR A 1 81 ? -16.996 0.034 24.251 1.00 96.69 81 TYR A O 1
ATOM 642 N N . LEU A 1 82 ? -15.185 -1.183 23.756 1.00 95.62 82 LEU A N 1
ATOM 643 C CA . LEU A 1 82 ? -14.977 -0.618 22.424 1.00 95.62 82 LEU A CA 1
ATOM 644 C C . LEU A 1 82 ? -14.996 -1.734 21.380 1.00 95.62 82 LEU A C 1
ATOM 646 O O . LEU A 1 82 ? -14.090 -2.565 21.330 1.00 95.62 82 LEU A O 1
ATOM 650 N N . GLN A 1 83 ? -15.994 -1.704 20.503 1.00 94.62 83 GLN A N 1
ATOM 651 C CA . GLN A 1 83 ? -16.051 -2.570 19.337 1.00 94.62 83 GLN A CA 1
ATOM 652 C C . GLN A 1 83 ? -15.408 -1.857 18.145 1.00 94.62 83 GLN A C 1
ATOM 654 O O . GLN A 1 83 ? -15.819 -0.762 17.763 1.00 94.62 83 GLN A O 1
ATOM 659 N N . ARG A 1 84 ? -14.377 -2.480 17.570 1.00 91.56 84 ARG A N 1
ATOM 660 C CA . ARG A 1 84 ? -13.597 -1.959 16.437 1.00 91.56 84 ARG A CA 1
ATOM 661 C C . ARG A 1 84 ? -13.702 -2.881 15.231 1.00 91.56 84 ARG A C 1
ATOM 663 O O . ARG A 1 84 ? -13.830 -4.095 15.395 1.00 91.56 84 ARG A O 1
ATOM 670 N N . THR A 1 85 ? -13.543 -2.316 14.044 1.00 89.94 85 THR A N 1
ATOM 671 C CA . THR A 1 85 ? -13.246 -3.082 12.832 1.00 89.94 85 THR A CA 1
ATOM 672 C C . THR A 1 85 ? -11.734 -3.229 12.646 1.00 89.94 85 THR A C 1
ATOM 674 O O . THR A 1 85 ? -10.928 -2.522 13.269 1.00 89.94 85 THR A O 1
ATOM 677 N N . TYR A 1 86 ? -11.349 -4.192 11.812 1.00 86.31 86 TYR A N 1
ATOM 678 C CA . TYR A 1 86 ? -9.970 -4.447 11.406 1.00 86.31 86 TYR A CA 1
ATOM 679 C C . TYR A 1 86 ? -9.933 -4.405 9.874 1.00 86.31 86 TYR A C 1
ATOM 681 O O . TYR A 1 86 ? -10.348 -5.385 9.250 1.00 86.31 86 TYR A O 1
ATOM 689 N N . PRO A 1 87 ? -9.517 -3.281 9.267 1.00 84.38 87 PRO A N 1
ATOM 690 C CA . PRO A 1 87 ? -9.484 -3.164 7.816 1.00 84.38 87 PRO A CA 1
ATOM 691 C C . PRO A 1 87 ? -8.458 -4.127 7.211 1.00 84.38 87 PRO A C 1
ATOM 693 O O . PRO A 1 87 ? -7.444 -4.457 7.828 1.00 84.38 87 PRO A O 1
ATOM 696 N N . SER A 1 88 ? -8.724 -4.577 5.983 1.00 78.69 88 SER A N 1
ATOM 697 C CA . SER A 1 88 ? -7.843 -5.490 5.241 1.00 78.69 88 SER A CA 1
ATOM 698 C C . SER A 1 88 ? -6.555 -4.825 4.748 1.00 78.69 88 SER A C 1
ATOM 700 O O . SER A 1 88 ? -5.576 -5.5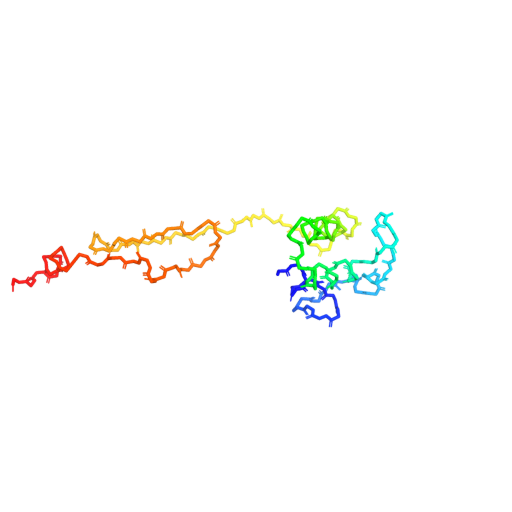10 4.468 1.00 78.69 88 SER A O 1
ATOM 702 N N . ILE A 1 89 ? -6.554 -3.496 4.634 1.00 76.19 89 ILE A N 1
ATOM 703 C CA . ILE A 1 89 ? -5.389 -2.662 4.333 1.00 76.19 89 ILE A CA 1
ATOM 704 C C . ILE A 1 89 ? -5.157 -1.742 5.533 1.00 76.19 89 ILE A C 1
ATOM 706 O O . ILE A 1 89 ? -6.110 -1.315 6.178 1.00 76.19 89 ILE A O 1
ATOM 710 N N . SER A 1 90 ? -3.883 -1.493 5.845 1.00 73.06 90 SER A N 1
ATOM 711 C CA . SER A 1 90 ? -3.414 -0.722 7.006 1.00 73.06 90 SER A CA 1
ATOM 712 C C . SER A 1 90 ? -4.232 0.547 7.299 1.00 73.06 90 SER A C 1
ATOM 714 O O . SER A 1 90 ? -4.748 1.196 6.394 1.00 73.06 90 SER A O 1
ATOM 716 N N . GLY A 1 91 ? -4.281 0.941 8.574 1.00 81.19 91 GLY A N 1
ATOM 717 C CA . GLY A 1 91 ? -4.956 2.151 9.042 1.00 81.19 91 GLY A CA 1
ATOM 718 C C . GLY A 1 91 ? -6.012 1.870 10.109 1.00 81.19 91 GLY A C 1
ATOM 719 O O . GLY A 1 91 ? -6.208 0.735 10.540 1.00 81.19 91 GLY A O 1
ATOM 720 N N . ASN A 1 92 ? -6.683 2.931 10.563 1.00 86.44 92 ASN A N 1
ATOM 721 C CA . ASN A 1 92 ? -7.819 2.829 11.474 1.00 86.44 92 ASN A CA 1
ATOM 722 C C . ASN A 1 92 ? -9.077 3.379 10.803 1.00 86.44 92 ASN A C 1
ATOM 724 O O . ASN A 1 92 ? -9.096 4.522 10.355 1.00 86.44 92 ASN A O 1
ATOM 728 N N . GLU A 1 93 ? -10.158 2.608 10.825 1.00 89.19 93 GLU A N 1
ATOM 729 C CA . GLU A 1 93 ? -11.480 3.058 10.386 1.00 89.19 93 GLU A CA 1
ATOM 730 C C . GLU A 1 93 ? -12.291 3.566 11.584 1.00 89.19 93 GLU A C 1
ATOM 732 O O . GLU A 1 93 ? -13.320 2.992 11.931 1.00 89.19 93 GLU A O 1
ATOM 737 N N . TRP A 1 94 ? -11.827 4.622 12.267 1.00 90.69 94 TRP A N 1
ATOM 738 C CA . TRP A 1 94 ? -12.435 5.082 13.533 1.00 90.69 94 TRP A CA 1
ATOM 739 C C . TRP A 1 94 ? -13.943 5.342 13.442 1.00 90.69 94 TRP A C 1
ATOM 741 O O . TRP A 1 94 ? -14.662 5.149 14.417 1.00 90.69 94 TRP A O 1
ATOM 751 N N . TYR A 1 95 ? -14.424 5.752 12.268 1.00 92.38 95 TYR A N 1
ATOM 752 C CA . TYR A 1 95 ? -15.836 6.021 11.994 1.00 92.38 95 TYR A CA 1
ATOM 753 C C . TYR A 1 95 ? -16.738 4.777 12.088 1.00 92.38 95 TYR A C 1
ATOM 755 O O . TYR A 1 95 ? -17.951 4.913 12.203 1.00 92.38 95 TYR A O 1
ATOM 763 N N . THR A 1 96 ? -16.166 3.573 12.051 1.00 93.44 96 THR A N 1
ATOM 764 C CA . THR A 1 96 ? -16.895 2.300 12.197 1.00 93.44 96 THR A CA 1
ATOM 765 C C . THR A 1 96 ? -16.940 1.806 13.643 1.00 93.44 96 THR A C 1
ATOM 767 O O . THR A 1 96 ? -17.573 0.792 13.938 1.00 93.44 96 THR A O 1
ATOM 770 N N . TRP A 1 97 ? -16.229 2.475 14.553 1.00 94.00 97 TRP A N 1
ATOM 771 C CA . TRP A 1 97 ? -16.091 2.007 15.922 1.00 94.00 97 TRP A CA 1
ATOM 772 C C . TRP A 1 97 ? -17.334 2.353 16.731 1.00 94.00 97 TRP A C 1
ATOM 774 O O . TRP A 1 97 ? -17.875 3.455 16.643 1.00 94.00 97 TRP A O 1
ATOM 784 N N . VAL A 1 98 ? -17.755 1.412 17.570 1.00 96.31 98 VAL A N 1
ATOM 785 C CA . VAL A 1 98 ? -18.935 1.559 18.419 1.00 96.31 98 VAL A CA 1
ATOM 786 C C . VAL A 1 98 ? -18.515 1.450 19.874 1.00 96.31 98 VAL A C 1
ATOM 788 O O . VAL A 1 98 ? -17.785 0.538 20.268 1.00 96.31 98 VAL A O 1
ATOM 791 N N . LEU A 1 99 ? -18.973 2.407 20.678 1.00 96.50 99 LEU A N 1
ATOM 792 C CA . LEU A 1 99 ? -18.713 2.443 22.107 1.00 96.50 99 LEU A CA 1
ATOM 793 C C . LEU A 1 99 ? -19.932 1.927 22.872 1.00 96.50 99 LEU A C 1
ATOM 795 O O . LEU A 1 99 ? -21.019 2.494 22.756 1.00 96.50 99 LEU A O 1
ATOM 799 N N . ASP A 1 100 ? -19.728 0.915 23.708 1.00 96.62 100 ASP A N 1
ATOM 800 C CA . ASP A 1 100 ? -20.707 0.537 24.721 1.00 96.62 100 ASP A CA 1
ATOM 801 C C . ASP A 1 100 ? -20.537 1.459 25.934 1.00 96.62 100 ASP A C 1
ATOM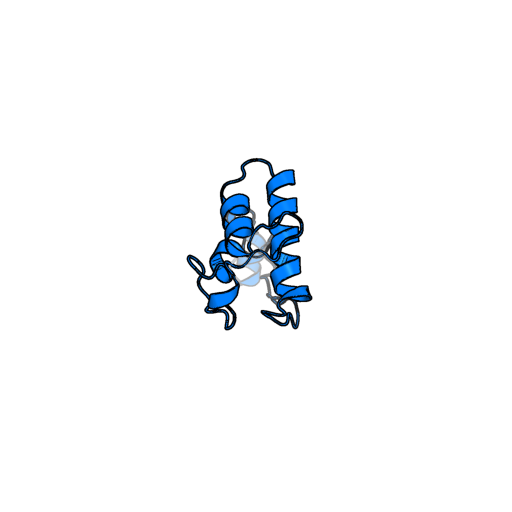 803 O O . ASP A 1 100 ? -19.609 1.330 26.740 1.00 96.62 100 ASP A O 1
ATOM 807 N N . TRP A 1 101 ? -21.428 2.442 26.048 1.00 95.56 101 TRP A N 1
ATOM 808 C CA . TRP A 1 101 ? -21.393 3.387 27.157 1.00 95.56 101 TRP A CA 1
ATOM 809 C C . TRP A 1 101 ? -21.667 2.723 28.507 1.00 95.56 101 TRP A C 1
ATOM 811 O O . TRP A 1 101 ? -21.048 3.129 29.489 1.00 95.56 101 TRP A O 1
ATOM 821 N N . GLY A 1 102 ? -22.537 1.712 28.566 1.00 95.56 102 GLY A N 1
ATOM 822 C CA . GLY A 1 102 ? -22.860 1.003 29.805 1.00 95.56 102 GLY A CA 1
ATOM 823 C C . GLY A 1 102 ? -21.651 0.230 30.320 1.00 95.56 102 GLY A C 1
ATOM 824 O O . GLY A 1 102 ? -21.173 0.499 31.424 1.00 95.56 102 GLY A O 1
ATOM 825 N N . ALA A 1 103 ? -21.075 -0.622 29.468 1.00 95.44 103 ALA A N 1
ATOM 826 C CA . ALA A 1 103 ? -19.865 -1.377 29.790 1.00 95.44 103 ALA A CA 1
ATOM 827 C C . ALA A 1 103 ? -18.681 -0.454 30.129 1.00 95.44 103 ALA A C 1
ATOM 829 O O . ALA A 1 103 ? -17.829 -0.790 30.954 1.00 95.44 103 ALA A O 1
ATOM 830 N N . LYS A 1 104 ? -18.616 0.743 29.526 1.00 96.38 104 LYS A N 1
ATOM 831 C CA . LYS A 1 104 ? -17.600 1.746 29.864 1.00 96.38 104 LYS A CA 1
ATOM 832 C C . LYS A 1 104 ? -17.776 2.315 31.266 1.00 96.38 104 LYS A C 1
ATOM 834 O O . LYS A 1 104 ? -16.778 2.433 31.973 1.00 96.38 104 LYS A O 1
ATOM 839 N N . GLN A 1 105 ? -18.987 2.711 31.658 1.00 96.06 105 GLN A N 1
ATOM 840 C CA . GLN A 1 105 ? -19.208 3.253 33.004 1.00 96.06 105 GLN A CA 1
ATOM 841 C C . GLN A 1 105 ? -18.973 2.182 34.073 1.00 96.06 105 GLN A C 1
ATOM 843 O O . GLN A 1 105 ? -18.268 2.452 35.047 1.00 96.06 105 GLN A O 1
ATOM 848 N N . GLU A 1 106 ? -19.438 0.952 33.831 1.00 95.19 106 GLU A N 1
ATOM 849 C CA . GLU A 1 106 ? -19.194 -0.200 34.704 1.00 95.19 106 GLU A CA 1
ATOM 850 C C . GLU A 1 106 ? -17.692 -0.461 34.887 1.00 95.19 106 GLU A C 1
ATOM 852 O O . GLU A 1 106 ? -17.198 -0.483 36.016 1.00 95.19 106 GLU A O 1
ATOM 857 N N . ALA A 1 107 ? -16.932 -0.547 33.789 1.00 93.31 107 ALA A N 1
ATOM 858 C CA . ALA A 1 107 ? -15.482 -0.746 33.834 1.00 93.31 107 ALA A CA 1
ATOM 859 C C . ALA A 1 1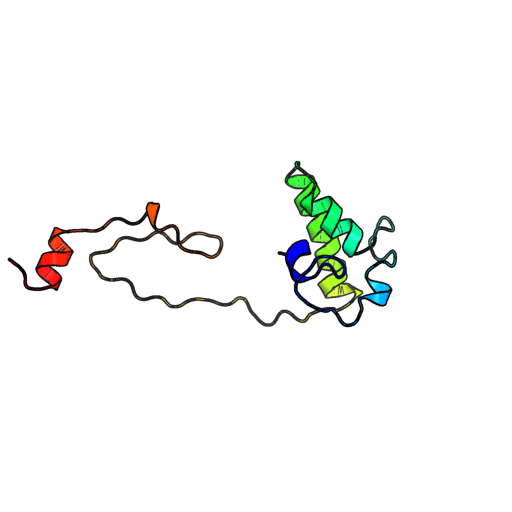07 ? -14.719 0.402 34.526 1.00 93.31 107 ALA A C 1
ATOM 861 O O . ALA A 1 107 ? -13.577 0.217 34.945 1.00 93.31 107 ALA A O 1
ATOM 862 N N . LEU A 1 108 ? -15.320 1.593 34.625 1.00 93.56 108 LEU A N 1
ATOM 863 C CA . LEU A 1 108 ? -14.761 2.760 35.313 1.00 93.56 108 LEU A CA 1
ATOM 864 C C . LEU A 1 108 ? -15.283 2.925 36.752 1.00 93.56 108 LEU A C 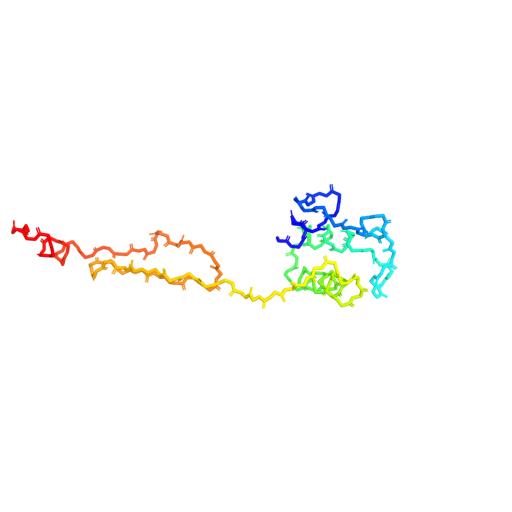1
ATOM 866 O O . LEU A 1 108 ? -14.892 3.883 37.419 1.00 93.56 108 LEU A O 1
ATOM 870 N N . GLY A 1 109 ? -16.156 2.033 37.233 1.00 91.56 109 GLY A N 1
ATOM 871 C CA . GLY A 1 109 ? -16.752 2.109 38.571 1.00 91.56 109 GLY A CA 1
ATOM 872 C C . GLY A 1 109 ? -17.712 3.287 38.760 1.00 91.56 109 GLY A C 1
ATOM 873 O O . GLY A 1 109 ? -17.948 3.719 39.889 1.00 91.56 109 GLY A O 1
ATOM 874 N N . ARG A 1 110 ? -18.243 3.838 37.666 1.00 85.25 110 ARG A N 1
ATOM 875 C CA . ARG A 1 110 ? -19.201 4.946 37.679 1.00 85.25 110 ARG A CA 1
ATOM 876 C C . ARG A 1 110 ? -20.601 4.342 37.574 1.00 85.25 110 ARG A C 1
ATOM 878 O O . ARG A 1 110 ? -20.900 3.681 36.586 1.00 85.25 110 ARG A O 1
ATOM 885 N N . LYS A 1 111 ? -21.401 4.498 38.629 1.00 61.47 111 LYS A N 1
ATOM 886 C CA . LYS A 1 111 ? -22.821 4.119 38.643 1.00 61.47 111 LYS A CA 1
ATOM 887 C C . LYS A 1 111 ? -23.668 5.218 38.024 1.00 61.47 111 LYS A C 1
ATOM 889 O O . LYS A 1 111 ? -23.341 6.397 38.287 1.00 61.47 111 LYS A O 1
#

Secondary structure (DSSP, 8-state):
-IIIII-TTT-SS--TTHHHHTS--STTS--HHHHHHHHHH---HHHHHHHHHHHHHIIIIIS----------------TTEE----SSSS--GGG-EE-HHHHHHHTT--

pLDDT: mean 88.93, std 7.73, range [61.47, 97.94]